Protein AF-A0A392UDQ8-F1 (afdb_monomer)

Foldseek 3Di:
DLVVVLVPDDDPRVVVVVVVVVVCVVVVHDPDPVVVCVVVCCPPPNPVNVVVVVVVVVPDDDD

Solvent-accessible surface area (backbone atoms only — not comparable to full-atom values): 3775 Å² total; per-residue (Å²): 111,51,67,64,57,55,70,71,40,59,71,70,53,34,57,50,46,58,56,50,50,53,53,31,58,77,66,71,48,73,92,41,58,64,53,51,50,55,55,50,36,57,73,77,53,30,69,70,57,51,53,51,51,50,56,55,56,71,68,61,71,90,130

Mean predicted aligned error: 3.8 Å

pLDDT: mean 94.61, std 4.41, range [72.75, 97.94]

Organism: NCBI:txid97028

InterPro domains:
  IPR005162 Retrotransposon-derived protein PEG10, N-terminal capsid-like domain [PF03732] (4-63)

Sequence (63 aa):
MVTLATYQLLGEAEYWWGNTSLLMEAAYEEFSWENFKRKFLAKYFPETARERYGEEFLKLTQG

Radius of gyration: 15.19 Å; Cα contacts (8 Å, |Δi|>4): 19; chains: 1; bounding box: 29×21×46 Å

Secondary structure (DSSP, 8-state):
-HHHHHTT--THHHHHHHHHHHHHHHTT----HHHHHHHHHHHHS-HHHHHHHHHHHHT----

Structure (mmCIF, N/CA/C/O backbone):
data_AF-A0A392UDQ8-F1
#
_entry.id   AF-A0A392UDQ8-F1
#
lo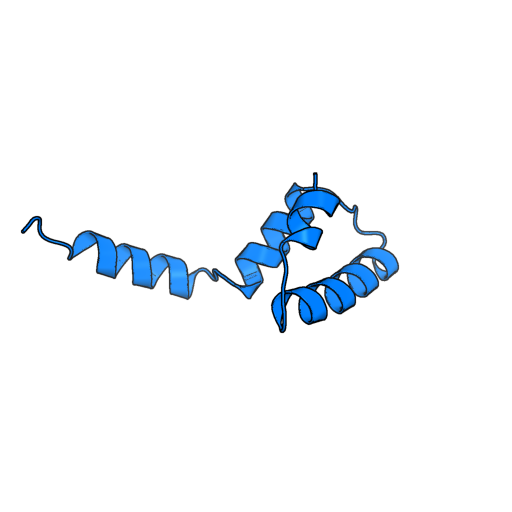op_
_atom_site.group_PDB
_atom_site.id
_atom_site.type_symbol
_atom_site.label_atom_id
_atom_site.label_alt_id
_atom_site.label_comp_id
_atom_site.label_asym_id
_atom_site.label_entity_id
_atom_site.label_seq_id
_atom_site.pdbx_PDB_ins_code
_atom_site.Cartn_x
_atom_site.Cartn_y
_atom_site.Cartn_z
_atom_site.occupancy
_atom_site.B_iso_or_equiv
_atom_site.auth_seq_id
_atom_site.auth_comp_id
_atom_site.auth_asym_id
_atom_site.auth_atom_id
_atom_site.pdbx_PDB_model_num
ATOM 1 N N . MET A 1 1 ? 17.102 -8.357 1.711 1.00 72.75 1 MET A N 1
ATOM 2 C CA . MET A 1 1 ? 15.973 -8.038 2.619 1.00 72.75 1 MET A CA 1
ATOM 3 C C . MET A 1 1 ? 14.633 -8.040 1.890 1.00 72.75 1 MET A C 1
ATOM 5 O O . MET A 1 1 ? 13.758 -8.759 2.341 1.00 72.75 1 MET A O 1
ATOM 9 N N . VAL A 1 2 ? 14.484 -7.352 0.747 1.00 86.44 2 VAL A N 1
ATOM 10 C CA . VAL A 1 2 ? 13.253 -7.427 -0.076 1.00 86.44 2 VAL A CA 1
ATOM 11 C C . VAL A 1 2 ? 12.968 -8.855 -0.546 1.00 86.44 2 VAL A C 1
ATOM 13 O O . VAL A 1 2 ? 11.870 -9.341 -0.330 1.00 86.44 2 VAL A O 1
ATOM 16 N N . THR A 1 3 ? 13.975 -9.569 -1.059 1.00 89.00 3 THR A N 1
ATOM 17 C CA . THR A 1 3 ? 13.826 -10.945 -1.567 1.00 89.00 3 THR A CA 1
ATOM 18 C C . THR A 1 3 ? 13.211 -11.898 -0.537 1.00 89.00 3 THR A C 1
ATOM 20 O O . THR A 1 3 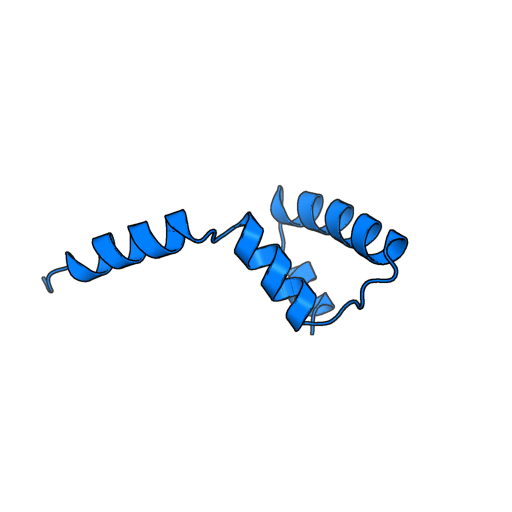? 12.329 -12.676 -0.868 1.00 89.00 3 THR A O 1
ATOM 23 N N . LEU A 1 4 ? 13.630 -11.807 0.733 1.00 90.31 4 LEU A N 1
ATOM 24 C CA . LEU A 1 4 ? 13.086 -12.638 1.816 1.00 90.31 4 LEU A CA 1
ATOM 25 C C . LEU A 1 4 ? 11.618 -12.315 2.108 1.00 90.31 4 LEU A C 1
ATOM 27 O O . LEU A 1 4 ? 10.825 -13.228 2.304 1.00 90.31 4 LEU A O 1
ATOM 31 N N . ALA A 1 5 ? 11.252 -11.032 2.114 1.00 90.56 5 ALA A N 1
ATOM 32 C CA . ALA A 1 5 ? 9.867 -10.623 2.312 1.00 90.56 5 ALA A CA 1
ATOM 33 C C . ALA A 1 5 ? 8.978 -11.043 1.134 1.00 90.56 5 ALA A C 1
ATOM 35 O O . ALA A 1 5 ? 7.854 -11.486 1.343 1.00 90.56 5 ALA A O 1
ATOM 36 N N . THR A 1 6 ? 9.490 -10.965 -0.095 1.00 93.19 6 THR A N 1
ATOM 37 C CA . THR A 1 6 ? 8.735 -11.330 -1.298 1.00 93.19 6 THR A CA 1
ATOM 38 C C . THR A 1 6 ? 8.515 -12.836 -1.408 1.00 93.19 6 THR A C 1
ATOM 40 O O . THR A 1 6 ? 7.478 -13.242 -1.909 1.00 93.19 6 THR A O 1
ATOM 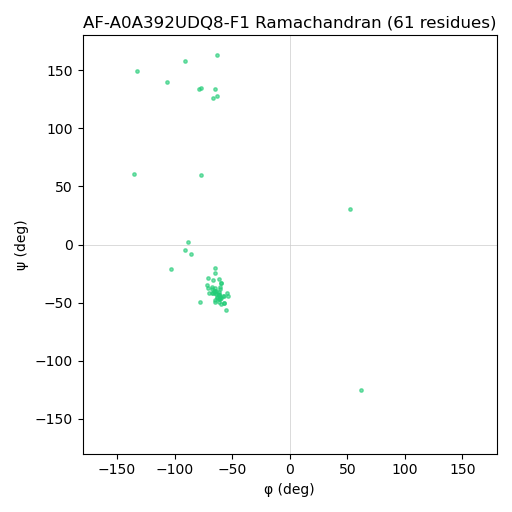43 N N . TYR A 1 7 ? 9.417 -13.663 -0.858 1.00 93.62 7 TYR A N 1
ATOM 44 C CA . TYR A 1 7 ? 9.201 -15.113 -0.719 1.00 93.62 7 TYR A CA 1
ATOM 45 C C . TYR A 1 7 ? 8.048 -15.483 0.227 1.00 93.62 7 TYR A C 1
ATOM 47 O O . TYR A 1 7 ? 7.569 -16.610 0.178 1.00 93.62 7 TYR A O 1
ATOM 55 N N . GLN A 1 8 ? 7.629 -14.577 1.116 1.00 95.62 8 GLN A N 1
ATOM 56 C CA . GLN A 1 8 ? 6.495 -14.805 2.020 1.00 95.62 8 GLN A CA 1
ATOM 57 C C . GLN A 1 8 ? 5.159 -14.340 1.418 1.00 95.62 8 GLN A C 1
ATOM 59 O O . GLN A 1 8 ? 4.114 -14.525 2.040 1.00 95.62 8 GLN A O 1
ATOM 64 N N . LEU A 1 9 ? 5.169 -13.719 0.233 1.00 95.81 9 LEU A N 1
ATOM 65 C CA . LEU A 1 9 ? 3.945 -13.321 -0.454 1.00 95.81 9 LEU A CA 1
ATOM 66 C C . LEU A 1 9 ? 3.334 -14.532 -1.146 1.00 95.81 9 LEU A C 1
ATOM 68 O O . LEU A 1 9 ? 4.029 -15.286 -1.817 1.00 95.81 9 LEU A O 1
ATOM 72 N N . LEU A 1 10 ? 2.024 -14.697 -0.988 1.00 96.06 10 LEU A N 1
ATOM 73 C CA . LEU A 1 10 ? 1.271 -15.813 -1.547 1.00 96.06 10 LEU A CA 1
ATOM 74 C C . LEU A 1 10 ? 0.004 -15.287 -2.227 1.00 96.06 10 LEU A C 1
ATOM 76 O O . LEU A 1 10 ? -0.571 -14.279 -1.805 1.00 96.06 10 LEU A O 1
ATOM 80 N N . GLY A 1 11 ? -0.451 -15.985 -3.268 1.00 96.75 11 GLY A N 1
ATOM 81 C CA . GLY A 1 11 ? -1.721 -15.693 -3.935 1.00 96.75 11 GLY A CA 1
ATOM 82 C C . GLY A 1 11 ? -1.758 -14.294 -4.558 1.00 96.75 11 GLY A C 1
ATOM 83 O O . GLY A 1 11 ? -0.891 -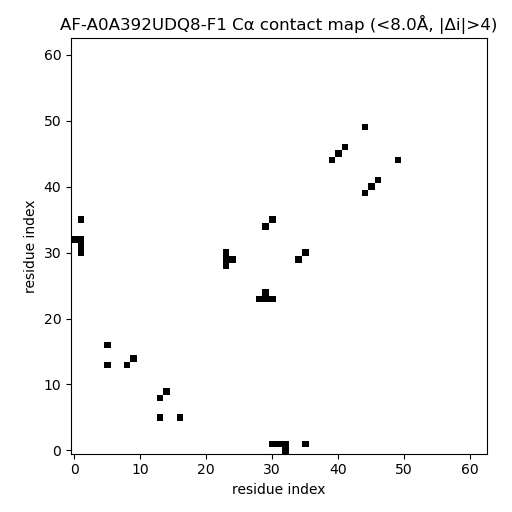13.935 -5.352 1.00 96.75 11 GLY A O 1
ATOM 84 N N . GLU A 1 12 ? -2.765 -13.486 -4.206 1.00 97.38 12 GLU A N 1
ATOM 85 C CA . GLU A 1 12 ? -2.933 -12.138 -4.780 1.00 97.38 12 GLU A CA 1
ATOM 86 C C . GLU A 1 12 ? -1.731 -11.230 -4.503 1.00 97.38 12 GLU A C 1
ATOM 88 O O . GLU A 1 12 ? -1.365 -10.437 -5.368 1.00 97.38 12 GLU A O 1
ATOM 93 N N . ALA A 1 13 ? -1.070 -11.395 -3.354 1.00 97.00 13 ALA A N 1
ATOM 94 C CA . ALA A 1 13 ? 0.088 -10.586 -2.999 1.00 97.00 13 ALA A CA 1
ATOM 95 C C . ALA A 1 13 ? 1.335 -10.930 -3.816 1.00 97.00 13 ALA A C 1
ATOM 97 O O . ALA A 1 13 ? 2.100 -10.034 -4.173 1.00 97.00 13 ALA A O 1
ATOM 98 N N . GLU A 1 14 ? 1.519 -12.203 -4.161 1.00 97.00 14 GLU A N 1
ATOM 99 C CA . GLU A 1 14 ? 2.590 -12.637 -5.060 1.00 97.00 14 GLU A CA 1
ATOM 100 C C . GLU A 1 14 ? 2.374 -12.060 -6.467 1.00 97.00 14 GLU A C 1
ATOM 102 O O . GLU A 1 14 ? 3.263 -11.409 -7.022 1.00 97.00 14 GLU A O 1
ATOM 107 N N . TYR A 1 15 ? 1.159 -12.214 -7.009 1.00 97.62 15 TYR A N 1
ATOM 108 C CA . TYR A 1 15 ? 0.804 -11.694 -8.332 1.00 97.62 15 TYR A CA 1
ATOM 109 C C . TYR A 1 15 ? 0.915 -10.165 -8.408 1.00 97.62 15 TYR A C 1
ATOM 111 O O . TYR A 1 15 ? 1.456 -9.608 -9.368 1.00 97.62 15 TYR A O 1
ATOM 119 N N . TRP A 1 16 ? 0.428 -9.459 -7.386 1.00 97.94 16 TRP A N 1
ATOM 120 C CA . TRP A 1 16 ? 0.557 -8.009 -7.289 1.00 97.94 16 TRP A CA 1
ATOM 121 C C . TRP A 1 16 ? 2.024 -7.571 -7.250 1.00 97.94 16 TRP A C 1
ATOM 123 O O . TRP A 1 16 ? 2.394 -6.624 -7.954 1.00 97.94 16 TRP A O 1
ATOM 133 N N . TRP A 1 17 ? 2.862 -8.247 -6.456 1.00 97.19 17 TRP A N 1
ATOM 134 C CA . TRP A 1 17 ? 4.269 -7.882 -6.345 1.00 97.19 17 TRP A CA 1
ATOM 135 C C . TRP A 1 17 ? 5.005 -8.091 -7.666 1.00 97.19 17 TRP A C 1
ATOM 137 O O . TRP A 1 17 ? 5.727 -7.187 -8.070 1.00 97.19 17 TRP A O 1
ATOM 147 N N . GLY A 1 18 ? 4.752 -9.191 -8.386 1.00 96.88 18 GLY A N 1
ATOM 148 C CA . GLY A 1 18 ? 5.347 -9.433 -9.706 1.00 96.88 18 GLY A CA 1
ATOM 149 C C . GLY A 1 18 ? 5.051 -8.318 -10.718 1.00 96.88 18 GLY A C 1
ATOM 150 O O . GLY A 1 18 ? 5.955 -7.823 -11.391 1.00 96.88 18 GLY A O 1
ATOM 151 N N . ASN A 1 19 ? 3.804 -7.841 -10.772 1.00 97.25 19 ASN A N 1
ATOM 152 C CA . ASN A 1 19 ? 3.441 -6.700 -11.623 1.00 97.25 19 ASN A CA 1
ATOM 153 C C . ASN A 1 19 ? 4.081 -5.390 -11.139 1.00 97.25 19 ASN A C 1
ATOM 155 O O . ASN A 1 19 ? 4.581 -4.594 -11.931 1.00 97.25 19 ASN A O 1
ATOM 159 N N . THR A 1 20 ? 4.090 -5.167 -9.826 1.00 97.25 20 THR A N 1
ATOM 160 C CA . THR A 1 20 ? 4.652 -3.954 -9.222 1.00 97.25 20 THR A CA 1
ATOM 161 C C . THR A 1 20 ? 6.161 -3.867 -9.433 1.00 97.25 20 THR A C 1
ATOM 163 O O . THR A 1 20 ? 6.660 -2.788 -9.745 1.00 97.25 20 THR A O 1
ATOM 166 N N . SER A 1 21 ? 6.888 -4.982 -9.317 1.00 96.00 21 SER A N 1
ATOM 167 C CA . SER A 1 21 ? 8.330 -5.028 -9.557 1.00 96.00 21 SER A CA 1
ATOM 168 C C . SER A 1 21 ? 8.675 -4.715 -11.010 1.00 96.00 21 SER A C 1
ATOM 170 O O . SER A 1 21 ? 9.606 -3.954 -11.246 1.00 96.00 21 SER A O 1
ATOM 172 N N . LEU A 1 22 ? 7.891 -5.205 -11.977 1.00 97.38 22 LEU A N 1
ATOM 173 C CA . LEU A 1 22 ?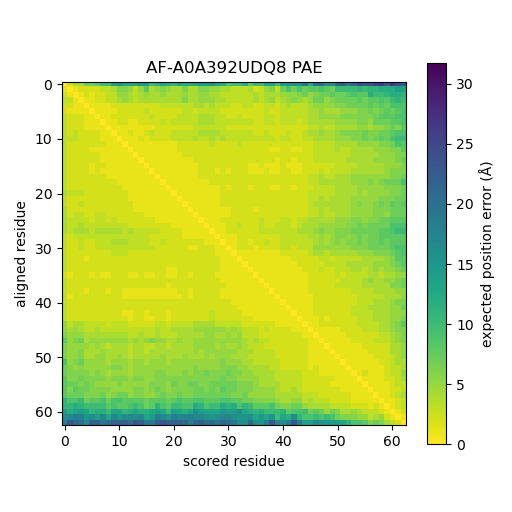 8.097 -4.869 -13.392 1.00 97.38 22 LEU A CA 1
ATOM 174 C C . LEU A 1 22 ? 7.938 -3.363 -13.647 1.00 97.38 22 LEU A C 1
ATOM 176 O O . LEU A 1 22 ? 8.728 -2.760 -14.369 1.00 97.38 22 LEU A O 1
ATOM 180 N N . LEU A 1 23 ? 6.946 -2.732 -13.013 1.00 97.31 23 LEU A N 1
ATOM 181 C CA . LEU A 1 23 ? 6.752 -1.283 -13.111 1.00 97.31 23 LEU A CA 1
ATOM 182 C C . LEU A 1 23 ? 7.880 -0.492 -12.436 1.00 97.31 23 LEU A C 1
ATOM 184 O O . LEU A 1 23 ? 8.263 0.562 -12.936 1.00 97.31 23 LEU A O 1
ATOM 188 N N . MET A 1 24 ? 8.414 -0.986 -11.315 1.00 96.62 24 MET A N 1
ATOM 189 C CA . MET A 1 24 ? 9.570 -0.376 -10.649 1.00 96.62 24 MET A CA 1
ATOM 190 C C . MET A 1 24 ? 10.809 -0.421 -11.538 1.00 96.62 24 MET A C 1
ATOM 192 O O . MET A 1 24 ? 11.481 0.593 -11.693 1.00 96.62 24 MET A O 1
ATOM 196 N N . GLU A 1 25 ? 11.074 -1.569 -12.160 1.00 96.69 25 GLU A N 1
ATOM 197 C CA . GLU A 1 25 ? 12.188 -1.737 -13.090 1.00 96.69 25 GLU A CA 1
ATOM 198 C C . GLU A 1 25 ? 12.066 -0.785 -14.286 1.00 96.69 25 GLU A C 1
ATOM 200 O O . GLU A 1 25 ? 13.008 -0.055 -14.589 1.00 96.69 25 GLU A O 1
ATOM 205 N N . ALA A 1 26 ? 10.881 -0.703 -14.901 1.00 97.62 26 ALA A N 1
ATOM 206 C CA . ALA A 1 26 ? 10.616 0.219 -16.007 1.00 97.62 26 ALA A CA 1
ATOM 207 C C . ALA A 1 26 ? 10.772 1.703 -15.617 1.00 97.62 26 ALA A C 1
ATOM 209 O O . ALA A 1 26 ? 11.116 2.532 -16.458 1.00 97.62 26 ALA A O 1
ATOM 210 N N . ALA A 1 27 ? 10.526 2.042 -14.349 1.00 97.12 27 ALA A N 1
ATOM 211 C CA . ALA A 1 27 ? 10.689 3.388 -13.807 1.00 97.12 27 ALA A CA 1
ATOM 212 C C . ALA A 1 27 ? 12.110 3.676 -13.283 1.00 97.12 27 ALA A C 1
ATOM 214 O O . ALA A 1 27 ? 12.336 4.762 -12.750 1.00 97.12 27 ALA A O 1
ATOM 215 N N . TYR A 1 28 ? 13.049 2.727 -13.401 1.00 96.31 28 TYR A N 1
ATOM 216 C CA . TYR A 1 28 ? 14.372 2.784 -12.763 1.00 96.31 28 TYR A CA 1
ATOM 217 C C . TYR A 1 28 ? 14.297 3.052 -11.248 1.00 96.31 28 TYR A C 1
ATOM 219 O O . TYR A 1 28 ? 15.185 3.672 -10.661 1.00 96.31 28 TYR A O 1
ATOM 227 N N . GLU A 1 29 ? 13.222 2.598 -10.602 1.00 96.81 29 GLU A N 1
ATOM 228 C CA . GLU A 1 29 ? 13.040 2.726 -9.161 1.00 96.81 29 GLU A CA 1
ATOM 229 C C . GLU A 1 29 ? 13.900 1.688 -8.433 1.00 96.81 29 GLU A C 1
ATOM 231 O O . GLU A 1 29 ? 13.931 0.508 -8.784 1.00 96.81 29 GLU A O 1
ATOM 236 N N . GLU A 1 30 ? 14.590 2.116 -7.377 1.00 95.19 30 GLU A N 1
ATOM 237 C CA . GLU A 1 30 ? 15.443 1.227 -6.597 1.00 95.19 30 GLU A CA 1
ATOM 238 C C . GLU A 1 30 ? 14.628 0.137 -5.878 1.00 95.19 30 GLU A C 1
ATOM 240 O O . GLU A 1 30 ? 13.650 0.414 -5.173 1.00 95.19 30 GLU A O 1
ATOM 245 N N . PHE A 1 31 ? 15.101 -1.109 -5.962 1.00 93.69 31 PHE A N 1
ATOM 246 C CA . PHE A 1 31 ? 14.587 -2.249 -5.197 1.00 93.69 31 PHE A CA 1
ATOM 247 C C . PHE A 1 31 ? 15.079 -2.244 -3.741 1.00 93.69 31 PHE A C 1
ATOM 249 O O . PHE A 1 31 ? 15.727 -3.179 -3.263 1.00 93.69 31 PHE A O 1
ATOM 256 N N . SER A 1 32 ? 14.749 -1.179 -3.013 1.00 95.62 32 SER A N 1
ATOM 257 C CA . SER A 1 32 ? 15.075 -1.026 -1.599 1.00 95.62 32 SER A CA 1
ATOM 258 C C . SER A 1 32 ? 13.965 -1.573 -0.693 1.00 95.62 32 SER A C 1
ATOM 260 O O . SER A 1 32 ? 12.791 -1.675 -1.066 1.00 95.62 32 SER A O 1
ATOM 262 N N . TRP A 1 33 ? 14.327 -1.911 0.548 1.00 95.69 33 TRP A N 1
ATOM 263 C CA . TRP A 1 33 ? 13.349 -2.303 1.570 1.00 95.69 33 TRP A CA 1
ATOM 264 C C . TRP A 1 33 ? 12.329 -1.196 1.852 1.00 95.69 33 TRP A C 1
ATOM 266 O O . TRP A 1 33 ? 11.163 -1.469 2.135 1.00 95.69 33 TRP A O 1
ATOM 276 N N . GLU A 1 34 ? 12.759 0.058 1.758 1.00 96.75 34 GLU A N 1
ATOM 277 C CA . GLU A 1 34 ? 11.900 1.218 1.945 1.00 96.75 34 GLU A CA 1
ATOM 278 C C . GLU A 1 34 ? 10.828 1.310 0.855 1.00 96.75 34 GLU A C 1
ATOM 280 O O . GLU A 1 34 ? 9.642 1.402 1.181 1.00 96.75 34 GLU A O 1
ATOM 285 N N . ASN A 1 35 ? 11.213 1.169 -0.417 1.00 96.12 35 ASN A N 1
ATOM 286 C CA . ASN A 1 35 ? 10.269 1.194 -1.535 1.00 96.12 35 ASN A CA 1
ATOM 287 C C . ASN A 1 35 ? 9.294 0.016 -1.499 1.00 96.12 35 ASN A C 1
ATOM 289 O O . ASN A 1 35 ? 8.094 0.217 -1.710 1.00 96.12 35 ASN A O 1
ATOM 293 N N . PHE A 1 36 ? 9.774 -1.184 -1.150 1.00 96.06 36 PHE A N 1
ATOM 294 C CA . PHE A 1 36 ? 8.902 -2.333 -0.905 1.00 96.06 36 PHE A CA 1
ATOM 295 C C . PHE A 1 36 ? 7.852 -2.010 0.166 1.00 96.06 36 PHE A C 1
ATOM 297 O O . PHE A 1 36 ? 6.655 -2.094 -0.107 1.00 96.06 36 PHE A O 1
ATOM 304 N N . LYS A 1 37 ? 8.278 -1.582 1.367 1.00 95.69 37 LYS A N 1
ATOM 305 C CA . LYS A 1 37 ? 7.358 -1.273 2.476 1.00 95.69 37 LYS A CA 1
ATOM 306 C C . LYS A 1 37 ? 6.353 -0.196 2.095 1.00 95.69 37 LYS A C 1
ATOM 308 O O . LYS A 1 37 ? 5.171 -0.345 2.382 1.00 95.69 37 LYS A O 1
ATOM 313 N N . ARG A 1 38 ? 6.810 0.876 1.443 1.00 96.12 38 ARG A N 1
ATOM 314 C CA . ARG A 1 38 ? 5.962 1.990 1.011 1.00 96.12 38 ARG A CA 1
ATOM 315 C C . ARG A 1 38 ? 4.830 1.505 0.104 1.00 96.12 38 ARG A C 1
ATOM 317 O O . ARG A 1 38 ? 3.670 1.808 0.370 1.00 96.12 38 ARG A O 1
ATOM 324 N N . LYS A 1 39 ? 5.150 0.724 -0.933 1.00 96.44 39 LYS A N 1
ATOM 325 C CA . LYS A 1 39 ? 4.154 0.188 -1.878 1.00 96.44 39 LYS A CA 1
ATOM 326 C C . LYS A 1 39 ? 3.261 -0.875 -1.237 1.00 96.44 39 LYS A C 1
ATOM 328 O O . LYS A 1 39 ? 2.049 -0.841 -1.433 1.00 96.44 39 LYS A O 1
ATOM 333 N N . PHE A 1 40 ? 3.839 -1.774 -0.440 1.00 96.19 40 PHE A N 1
ATOM 334 C CA . PHE A 1 40 ? 3.102 -2.827 0.259 1.00 96.19 40 PHE A CA 1
ATOM 335 C C . PHE A 1 40 ? 2.068 -2.245 1.229 1.00 96.19 40 PHE A C 1
ATOM 337 O O . PHE A 1 40 ? 0.894 -2.603 1.171 1.00 96.19 40 PHE A O 1
ATOM 344 N N . LEU A 1 41 ? 2.475 -1.296 2.078 1.00 95.94 41 LEU A N 1
ATOM 345 C CA . LEU A 1 41 ? 1.573 -0.640 3.024 1.00 95.94 41 LEU A CA 1
ATOM 346 C C . LEU A 1 41 ? 0.506 0.185 2.306 1.00 95.94 41 LEU A C 1
ATOM 348 O O . LEU A 1 41 ? -0.642 0.166 2.727 1.00 95.94 41 LEU A O 1
ATOM 352 N N . ALA A 1 42 ? 0.838 0.857 1.203 1.00 96.06 42 ALA A N 1
ATOM 353 C CA . ALA A 1 42 ? -0.165 1.577 0.421 1.00 96.06 42 ALA A CA 1
ATOM 354 C C . ALA A 1 42 ? -1.264 0.646 -0.132 1.00 96.06 42 ALA A C 1
ATOM 356 O O . ALA A 1 42 ? -2.431 1.028 -0.132 1.00 96.06 42 ALA A O 1
ATOM 357 N N . LYS A 1 43 ? -0.910 -0.571 -0.572 1.00 96.06 43 LYS A N 1
ATOM 358 C CA . LYS A 1 43 ? -1.857 -1.556 -1.126 1.00 96.06 43 LYS A CA 1
ATOM 359 C C . LYS A 1 43 ? -2.668 -2.281 -0.051 1.00 96.06 43 LYS A C 1
ATOM 361 O O . LYS A 1 43 ? -3.880 -2.408 -0.194 1.00 96.06 43 LYS A O 1
ATOM 366 N N . TYR A 1 44 ? -2.001 -2.799 0.978 1.00 95.44 44 TYR A N 1
ATOM 367 C CA . TYR A 1 44 ? -2.603 -3.738 1.934 1.00 95.44 44 TYR A CA 1
ATOM 368 C C . TYR A 1 44 ? -2.980 -3.112 3.263 1.00 95.44 44 TYR A C 1
ATOM 370 O O . TYR A 1 44 ? -3.824 -3.653 3.973 1.00 95.44 44 TYR A O 1
ATOM 378 N N . PHE A 1 45 ? -2.376 -1.976 3.604 1.00 95.06 45 PHE A N 1
ATOM 379 C CA . PHE A 1 45 ? -2.683 -1.278 4.839 1.00 95.06 45 PHE A CA 1
ATOM 380 C C . PHE A 1 45 ? -2.839 0.233 4.620 1.00 95.06 45 PHE A C 1
ATOM 382 O O . PHE A 1 45 ? -2.061 1.019 5.175 1.00 95.06 45 PHE A O 1
ATOM 389 N N . PRO A 1 46 ? -3.810 0.648 3.777 1.00 95.50 46 PRO A N 1
ATOM 390 C CA . PRO A 1 46 ? -4.017 2.048 3.425 1.00 95.50 46 PRO A CA 1
ATOM 391 C C . PRO A 1 46 ? -4.392 2.884 4.650 1.00 95.50 46 PRO A C 1
ATOM 393 O O . PRO A 1 46 ? -4.808 2.360 5.681 1.00 95.50 46 PRO A O 1
ATOM 396 N N . GLU A 1 47 ? -4.265 4.203 4.530 1.00 94.56 47 GLU A N 1
ATOM 397 C CA . GLU A 1 47 ? -4.526 5.147 5.624 1.00 94.56 47 GLU A CA 1
ATOM 398 C C . GLU A 1 47 ? -5.909 4.978 6.248 1.00 94.56 47 GLU A C 1
ATOM 400 O O . GLU A 1 47 ? -6.010 4.845 7.461 1.00 94.56 47 GLU A O 1
ATOM 405 N N . THR A 1 48 ? -6.940 4.817 5.425 1.00 94.44 48 THR A N 1
ATOM 406 C CA . THR A 1 48 ? -8.312 4.583 5.887 1.00 94.44 48 THR A CA 1
ATOM 407 C C . THR A 1 48 ? -8.454 3.308 6.724 1.00 94.44 48 THR A C 1
ATOM 409 O O . THR A 1 48 ? -9.201 3.278 7.700 1.00 94.44 48 THR A O 1
ATOM 412 N N . ALA A 1 49 ? -7.719 2.244 6.383 1.00 95.00 49 ALA A N 1
ATOM 413 C CA . ALA A 1 49 ? -7.691 1.024 7.186 1.00 95.00 49 ALA A CA 1
ATOM 414 C C . ALA A 1 49 ? -6.941 1.243 8.508 1.00 95.00 49 ALA A C 1
ATOM 416 O O . ALA A 1 49 ? -7.364 0.727 9.540 1.00 95.00 49 ALA A O 1
ATOM 417 N N . ARG A 1 50 ? -5.855 2.030 8.496 1.00 94.38 50 ARG A N 1
ATOM 418 C CA . ARG A 1 50 ? -5.105 2.396 9.710 1.00 94.38 50 ARG A CA 1
ATOM 419 C C . ARG A 1 50 ? -5.956 3.212 10.676 1.00 94.38 50 ARG A C 1
ATOM 421 O O . ARG A 1 50 ? -5.974 2.899 11.860 1.00 94.38 50 ARG A O 1
ATOM 428 N N . GLU A 1 51 ? -6.665 4.217 10.171 1.00 95.81 51 GLU A N 1
ATOM 429 C CA . GLU A 1 51 ? -7.586 5.049 10.951 1.00 95.81 51 GLU A CA 1
ATOM 430 C C . GLU A 1 51 ? -8.683 4.194 11.578 1.00 95.81 51 GLU A C 1
ATOM 432 O O . GLU A 1 51 ? -8.854 4.198 12.797 1.00 95.81 51 GLU A O 1
ATOM 437 N N . ARG A 1 52 ? -9.352 3.373 10.760 1.0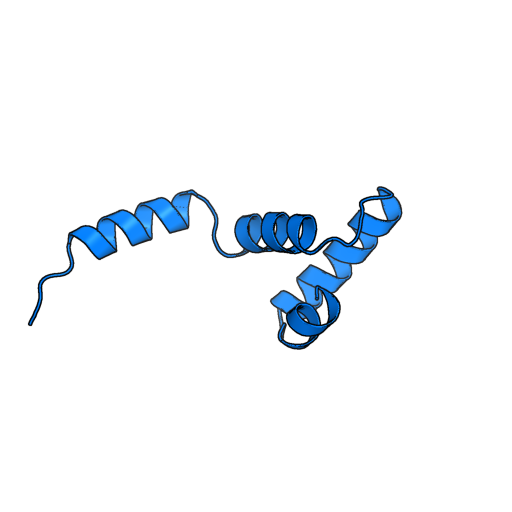0 96.19 52 ARG A N 1
ATOM 438 C CA . ARG A 1 52 ? -10.407 2.473 11.225 1.00 96.19 52 ARG A CA 1
ATOM 439 C C . ARG A 1 52 ? -9.919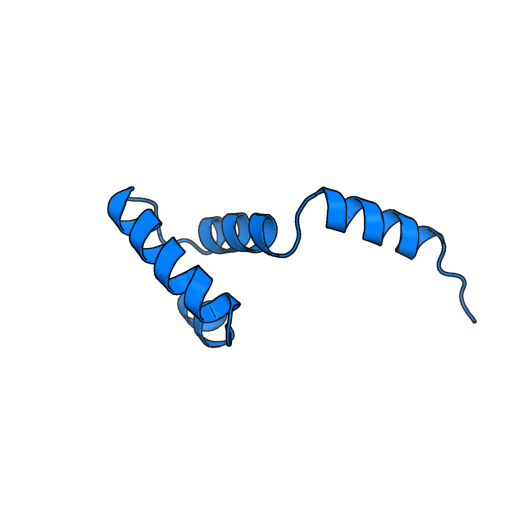 1.524 12.320 1.00 96.19 52 ARG A C 1
ATOM 441 O O . ARG A 1 52 ? -10.568 1.419 13.357 1.00 96.19 52 ARG A O 1
ATOM 448 N N . TYR A 1 53 ? -8.794 0.834 12.118 1.00 94.69 53 TYR A N 1
ATOM 449 C CA . TYR A 1 53 ? -8.267 -0.066 13.148 1.00 94.69 53 TYR A CA 1
ATOM 450 C C . TYR A 1 53 ? -7.790 0.690 14.388 1.00 94.69 53 TYR A C 1
ATOM 452 O O . TYR A 1 53 ? -7.891 0.154 15.485 1.00 94.69 53 TYR A O 1
ATOM 460 N N . GLY A 1 54 ? -7.316 1.931 14.246 1.00 95.06 54 GLY A N 1
ATOM 461 C CA . GLY A 1 54 ? -7.011 2.801 15.379 1.00 95.06 54 GLY A CA 1
ATOM 462 C C . GLY A 1 54 ? -8.250 3.096 16.225 1.00 95.06 54 GLY A C 1
ATOM 463 O O . GLY A 1 54 ? -8.218 2.937 17.443 1.00 95.06 54 GLY A O 1
ATOM 464 N N . GLU A 1 55 ? -9.368 3.452 15.590 1.00 96.00 55 GLU A N 1
ATOM 465 C CA . GLU A 1 55 ? -10.639 3.656 16.292 1.00 96.00 55 GLU A CA 1
ATOM 466 C C . GLU A 1 55 ? -11.170 2.376 16.944 1.00 96.00 55 GLU A C 1
ATOM 468 O O . GLU A 1 55 ? -11.666 2.420 18.070 1.00 96.00 55 GLU A O 1
ATOM 473 N N . GLU A 1 56 ? -11.096 1.239 16.245 1.00 95.75 56 GLU A N 1
ATOM 474 C CA . GLU A 1 56 ? -11.488 -0.065 16.788 1.00 95.75 56 GLU A CA 1
ATOM 475 C C . GLU A 1 56 ? -10.615 -0.430 17.996 1.00 95.75 56 GL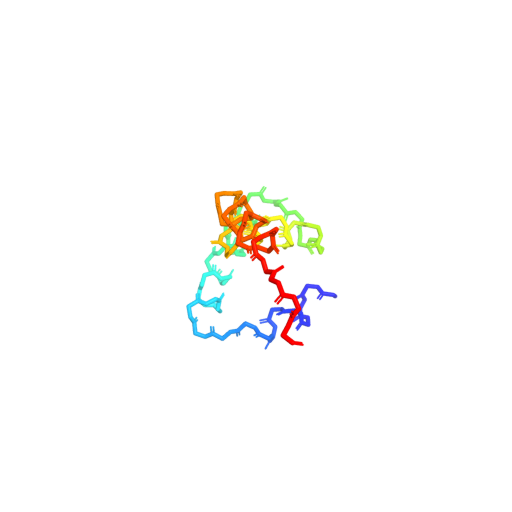U A C 1
ATOM 477 O O . GLU A 1 56 ? -11.146 -0.840 19.026 1.00 95.75 56 GLU A O 1
ATOM 482 N N . PHE A 1 57 ? -9.301 -0.193 17.914 1.00 94.81 57 PHE A N 1
ATOM 483 C CA . PHE A 1 57 ? -8.355 -0.437 19.000 1.00 94.81 57 PHE A CA 1
ATOM 484 C C . PHE A 1 57 ? -8.665 0.401 20.245 1.00 94.81 57 PHE A C 1
ATOM 486 O O . PHE A 1 57 ? -8.660 -0.128 21.352 1.00 94.81 57 PHE A O 1
ATOM 493 N N . LEU A 1 58 ? -8.997 1.686 20.082 1.00 95.56 58 LEU A N 1
ATOM 494 C CA . LEU A 1 58 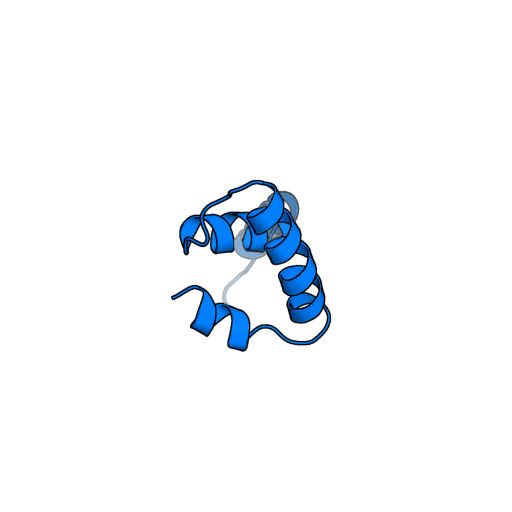? -9.369 2.562 21.201 1.00 95.56 58 LEU A CA 1
ATOM 495 C C . LEU A 1 58 ? -10.663 2.132 21.908 1.00 95.56 58 LEU A C 1
ATOM 497 O O . LEU A 1 58 ? -10.860 2.463 23.075 1.00 95.56 58 LEU A O 1
ATOM 501 N N . LYS A 1 59 ? -11.549 1.412 21.212 1.00 94.88 59 LYS A N 1
ATOM 502 C CA . LYS A 1 59 ? -12.803 0.882 21.768 1.00 94.88 59 LYS A CA 1
ATOM 503 C C . LYS A 1 59 ? -12.621 -0.473 22.454 1.00 94.88 59 LYS A C 1
ATOM 505 O O . LYS A 1 59 ? -13.570 -0.956 23.071 1.00 94.88 59 LYS A O 1
ATOM 510 N N . LEU A 1 60 ? -11.446 -1.098 22.346 1.00 95.31 60 LEU A N 1
ATOM 511 C CA . LEU A 1 60 ? -11.170 -2.359 23.024 1.00 95.31 60 LEU A CA 1
ATOM 512 C C . LEU A 1 60 ? -11.148 -2.140 24.537 1.00 95.31 60 LEU A C 1
ATOM 514 O O . LEU A 1 60 ? -10.396 -1.320 25.060 1.00 95.31 60 LEU A O 1
ATOM 518 N N . THR A 1 61 ? -11.947 -2.924 25.250 1.00 91.50 61 THR A N 1
ATOM 519 C CA . THR A 1 61 ? -11.904 -3.016 26.709 1.00 91.50 61 THR A CA 1
ATOM 520 C C . THR A 1 61 ? -11.276 -4.343 27.106 1.00 91.50 61 THR A C 1
ATOM 522 O O . THR A 1 61 ? -11.552 -5.371 26.485 1.00 91.50 61 THR A O 1
ATOM 525 N N . GLN A 1 62 ? -10.440 -4.332 28.144 1.00 86.38 62 GLN A N 1
ATOM 526 C CA . GLN A 1 62 ? -9.916 -5.563 28.728 1.00 86.38 62 GLN A CA 1
ATOM 527 C C . GLN A 1 62 ? -11.079 -6.378 29.314 1.00 86.38 62 GLN A C 1
ATOM 529 O O . GLN A 1 62 ? -11.895 -5.828 30.055 1.00 86.38 62 GLN A O 1
ATOM 534 N N . GLY A 1 63 ? -11.167 -7.652 28.924 1.00 75.31 63 GLY A N 1
ATOM 535 C CA . GLY A 1 63 ? -12.105 -8.622 29.497 1.00 75.31 63 GLY A CA 1
ATOM 536 C C . GLY A 1 63 ? -11.645 -9.148 30.846 1.00 75.31 63 GLY A C 1
ATOM 537 O O . GLY A 1 63 ? -10.411 -9.207 31.059 1.00 75.31 63 GLY A O 1
#